Protein AF-A0A2M6WUN2-F1 (afdb_monomer)

Secondary structure (DSSP, 8-state):
----TTGGGG-TTEEEPTT-SSEEE-B-TTTTTPPPPPBPHHHHHTTSEETTTEE-GGGB-S--TT--SS--GGGB---GGGGGTTS--

Sequence (89 aa):
MTDTKKSCYGCAYKQNVPGDAHIACSFNFKKAEKPLPQGDPHGIKNGWYSFPVNYDPNWMMTECQAYAEESDPEMTIEPFMSLISLMRG

Solvent-accessible surface area (backbone atoms only — not comparable to full-atom values): 5485 Å² total; per-residue (Å²): 132,83,85,79,79,42,63,58,82,69,20,46,42,50,38,83,40,91,97,50,94,38,31,24,52,35,60,32,41,77,84,68,74,46,80,80,58,46,61,33,70,69,29,40,73,71,59,43,33,39,79,52,72,39,21,38,56,85,31,50,74,44,84,59,88,77,69,33,82,64,66,55,74,91,44,40,55,71,63,88,74,57,64,59,75,78,70,59,132

Mean predicted aligned error: 7.11 Å

Nearest PDB structures (foldseek):
  7w3j-assembly1_d  TM=2.136E-01  e=7.939E+00  Homo sapiens

Structure (mmCIF, N/CA/C/O backbone):
data_AF-A0A2M6WUN2-F1
#
_entry.id   AF-A0A2M6WUN2-F1
#
loop_
_atom_site.group_PDB
_atom_site.id
_atom_site.type_symbol
_atom_site.label_atom_id
_atom_site.label_alt_id
_atom_site.label_comp_id
_atom_site.label_asym_id
_atom_site.label_entity_id
_atom_site.label_seq_id
_atom_site.pdbx_PDB_ins_code
_atom_site.Cartn_x
_atom_site.Cartn_y
_atom_site.Cartn_z
_atom_site.occupancy
_atom_site.B_iso_or_equiv
_atom_site.auth_seq_id
_atom_site.auth_comp_id
_atom_site.auth_asym_id
_atom_site.auth_atom_id
_atom_site.pdbx_PDB_model_num
ATOM 1 N N . MET A 1 1 ? 19.799 7.731 12.336 1.00 39.69 1 MET A N 1
ATOM 2 C CA . MET A 1 1 ? 19.006 7.319 11.161 1.00 39.69 1 MET A CA 1
ATOM 3 C C . MET A 1 1 ? 17.837 6.531 11.714 1.00 39.69 1 MET A C 1
ATOM 5 O O . MET A 1 1 ? 18.013 5.370 12.048 1.00 39.69 1 MET A O 1
ATOM 9 N N . THR A 1 2 ? 16.733 7.210 12.019 1.00 39.16 2 THR A N 1
ATOM 10 C CA . THR A 1 2 ? 15.563 6.585 12.646 1.00 39.16 2 THR A CA 1
ATOM 11 C C . THR A 1 2 ? 14.936 5.604 11.666 1.00 39.16 2 THR A C 1
ATOM 13 O O . THR A 1 2 ? 14.764 5.912 10.491 1.00 39.16 2 THR A O 1
ATOM 16 N N . ASP A 1 3 ? 14.697 4.398 12.157 1.00 47.50 3 ASP A N 1
ATOM 17 C CA . ASP A 1 3 ? 14.291 3.219 11.407 1.00 47.50 3 ASP A CA 1
ATOM 18 C C . ASP A 1 3 ? 12.805 3.321 11.020 1.00 47.50 3 ASP A C 1
ATOM 20 O O . ASP A 1 3 ? 11.937 2.716 11.637 1.00 47.50 3 ASP A O 1
ATOM 24 N N . THR A 1 4 ? 12.481 4.133 10.011 1.00 50.38 4 THR A N 1
ATOM 25 C CA . THR A 1 4 ? 11.117 4.271 9.457 1.00 50.38 4 THR A CA 1
ATOM 26 C C . THR A 1 4 ? 10.721 3.076 8.569 1.00 50.38 4 THR A C 1
ATOM 28 O O . THR A 1 4 ? 9.803 3.154 7.751 1.00 50.38 4 THR A O 1
ATOM 31 N N . LYS A 1 5 ? 11.457 1.960 8.652 1.00 46.97 5 LYS A N 1
ATOM 32 C CA . LYS A 1 5 ? 11.350 0.836 7.723 1.00 46.97 5 LYS A CA 1
ATOM 33 C C . LYS A 1 5 ? 10.072 0.033 7.984 1.00 46.97 5 LYS A C 1
ATOM 35 O O . LYS A 1 5 ? 9.980 -0.710 8.953 1.00 46.97 5 LYS A O 1
ATOM 40 N N . LYS A 1 6 ? 9.171 0.044 6.997 1.00 58.72 6 LYS A N 1
ATOM 41 C CA . LYS A 1 6 ? 8.131 -0.979 6.754 1.00 58.72 6 LYS A CA 1
ATOM 42 C C . LYS A 1 6 ? 6.836 -0.886 7.577 1.00 58.72 6 LYS A C 1
ATOM 44 O O . LYS A 1 6 ? 6.259 -1.913 7.943 1.00 58.72 6 LYS A O 1
ATOM 49 N N . SER A 1 7 ? 6.318 0.321 7.787 1.00 79.00 7 SER A N 1
ATOM 50 C CA . SER A 1 7 ? 5.031 0.558 8.462 1.00 79.00 7 SER A CA 1
ATOM 51 C C . SER A 1 7 ? 3.880 -0.333 7.959 1.00 79.00 7 SER A C 1
ATOM 53 O O . SER A 1 7 ? 3.034 -0.751 8.738 1.00 79.00 7 SER A O 1
ATOM 55 N N . CYS A 1 8 ? 3.866 -0.754 6.691 1.00 92.56 8 CYS A N 1
ATOM 56 C CA . CYS A 1 8 ? 2.819 -1.644 6.188 1.00 92.56 8 CYS A CA 1
ATOM 57 C C . CYS A 1 8 ? 2.701 -3.003 6.903 1.00 92.56 8 CYS A C 1
ATOM 59 O O . CYS A 1 8 ? 1.596 -3.528 6.928 1.00 92.56 8 CYS A O 1
ATOM 61 N N . TYR A 1 9 ? 3.755 -3.580 7.501 1.00 91.56 9 TYR A N 1
ATOM 62 C CA . TYR A 1 9 ? 3.609 -4.873 8.200 1.00 91.56 9 TYR A CA 1
ATOM 63 C C . TYR A 1 9 ? 2.763 -4.778 9.478 1.00 91.56 9 TYR A C 1
ATOM 65 O O . TYR A 1 9 ? 2.140 -5.771 9.850 1.00 91.56 9 TYR A O 1
ATOM 73 N N . GLY A 1 10 ? 2.729 -3.604 10.118 1.00 91.75 10 GLY A N 1
ATOM 74 C CA . GLY A 1 10 ? 1.897 -3.315 11.292 1.00 91.75 10 GLY A CA 1
ATOM 75 C C . GLY A 1 10 ? 0.610 -2.550 10.973 1.00 91.75 10 GLY A C 1
ATOM 76 O O . GLY A 1 10 ? -0.126 -2.199 11.884 1.00 91.75 10 GLY A O 1
ATOM 77 N N . CYS A 1 11 ? 0.340 -2.262 9.698 1.00 94.50 11 CYS A N 1
ATOM 78 C CA . CYS A 1 11 ? -0.830 -1.490 9.291 1.00 94.50 11 CYS A CA 1
ATOM 79 C C . CYS A 1 11 ? -2.109 -2.330 9.399 1.00 94.50 11 CYS A C 1
ATOM 81 O O . CYS A 1 11 ? -2.143 -3.461 8.916 1.00 94.50 11 CYS A O 1
ATOM 83 N N . ALA A 1 12 ? -3.191 -1.752 9.915 1.00 95.19 12 ALA A N 1
ATOM 84 C CA . ALA A 1 12 ? -4.486 -2.420 10.035 1.00 95.19 12 ALA A CA 1
ATOM 85 C C . ALA A 1 12 ? -5.094 -2.848 8.688 1.00 95.19 12 ALA A C 1
ATOM 87 O O . ALA A 1 12 ? -5.856 -3.807 8.621 1.00 95.19 12 ALA A O 1
ATOM 88 N N . TYR A 1 13 ? -4.723 -2.178 7.592 1.00 95.12 13 TYR A N 1
ATOM 89 C CA . TYR A 1 13 ? -5.191 -2.522 6.244 1.00 95.12 13 TYR A CA 1
ATOM 90 C C . TYR A 1 13 ? -4.348 -3.603 5.554 1.00 95.12 13 TYR A C 1
ATOM 92 O O . TYR A 1 13 ? -4.628 -3.941 4.397 1.00 95.12 13 TYR A O 1
ATOM 100 N N . LYS A 1 14 ? -3.306 -4.122 6.215 1.00 95.31 14 LYS A N 1
ATOM 101 C CA . LYS A 1 14 ? -2.426 -5.166 5.683 1.00 95.31 14 LYS A CA 1
ATOM 102 C C . LYS A 1 14 ? -3.163 -6.497 5.604 1.00 95.31 14 LYS A C 1
ATOM 104 O O . LYS A 1 14 ? -3.697 -6.996 6.587 1.00 95.31 14 LYS A O 1
ATOM 109 N N . GLN A 1 15 ? -3.106 -7.106 4.431 1.00 95.25 15 GLN A N 1
ATOM 110 C CA . GLN A 1 15 ? -3.667 -8.417 4.148 1.00 95.25 15 GLN A CA 1
ATOM 111 C C . GLN A 1 15 ? -2.543 -9.402 3.823 1.00 95.25 15 GLN A C 1
ATOM 113 O O . GLN A 1 15 ? -1.518 -9.033 3.245 1.00 95.25 15 GLN A O 1
ATOM 118 N N . ASN A 1 16 ? -2.730 -10.661 4.212 1.00 94.62 16 ASN A N 1
ATOM 119 C CA . ASN A 1 16 ? -1.836 -11.740 3.801 1.00 94.62 16 ASN A CA 1
ATOM 120 C C . ASN A 1 16 ? -2.235 -12.222 2.403 1.00 94.62 16 ASN A C 1
ATOM 122 O O . ASN A 1 16 ? -3.424 -12.356 2.114 1.00 94.62 16 ASN A O 1
ATOM 126 N N . VAL A 1 17 ? -1.248 -12.534 1.568 1.00 93.06 17 VAL A N 1
ATOM 127 C CA . VAL A 1 17 ? -1.469 -13.164 0.264 1.00 93.06 17 VAL A CA 1
ATOM 128 C C . VAL A 1 17 ? -1.227 -14.674 0.416 1.00 93.06 17 VAL A C 1
ATOM 130 O O . VAL A 1 17 ? -0.125 -15.074 0.790 1.00 93.06 17 VAL A O 1
ATOM 133 N N . PRO A 1 18 ? -2.229 -15.545 0.191 1.00 93.06 18 PRO A N 1
ATOM 134 C CA . PRO A 1 18 ? -2.053 -16.986 0.358 1.00 93.06 18 PRO A CA 1
ATOM 135 C C . PRO A 1 18 ? -0.951 -17.552 -0.546 1.00 93.06 18 PRO A C 1
ATOM 137 O O . PRO A 1 18 ? -1.014 -17.416 -1.764 1.00 93.06 18 PRO A O 1
ATOM 140 N N . GLY A 1 19 ? 0.033 -18.225 0.056 1.00 93.56 19 GLY A N 1
ATOM 141 C CA . GLY A 1 19 ? 1.141 -18.856 -0.671 1.00 93.56 19 GLY A CA 1
ATOM 142 C C . GLY A 1 19 ? 2.251 -17.903 -1.128 1.00 93.56 19 GLY A C 1
ATOM 143 O O . GLY A 1 19 ? 3.172 -18.358 -1.801 1.00 93.56 19 GLY A O 1
ATOM 144 N N . ASP A 1 20 ? 2.194 -16.624 -0.752 1.00 93.50 20 ASP A N 1
ATOM 145 C CA . ASP A 1 20 ? 3.21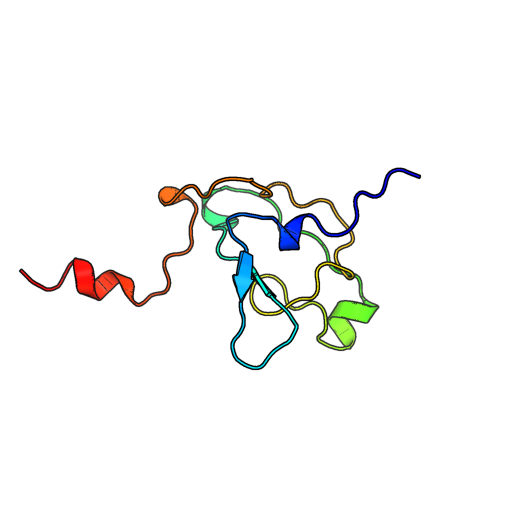2 -15.619 -1.063 1.00 93.50 20 ASP A CA 1
ATOM 146 C C . ASP A 1 20 ? 3.794 -15.031 0.238 1.00 93.50 20 ASP A C 1
ATOM 148 O O . ASP A 1 20 ? 3.122 -14.979 1.271 1.00 93.50 20 ASP A O 1
ATOM 152 N N . ALA A 1 21 ? 5.062 -14.619 0.209 1.00 91.12 21 ALA A N 1
ATOM 153 C CA . ALA A 1 21 ? 5.705 -13.925 1.327 1.00 91.12 21 ALA A CA 1
ATOM 154 C C . ALA A 1 21 ? 5.379 -12.421 1.343 1.00 91.12 21 ALA A C 1
ATOM 156 O O . ALA A 1 21 ? 5.564 -11.751 2.363 1.00 91.12 21 ALA A O 1
ATOM 157 N N . HIS A 1 22 ? 4.909 -11.886 0.219 1.00 94.88 22 HIS A N 1
ATOM 158 C CA . HIS A 1 22 ? 4.450 -10.515 0.095 1.00 94.88 22 HIS A CA 1
ATOM 159 C C . HIS A 1 22 ? 3.078 -10.295 0.748 1.00 94.88 22 HIS A C 1
ATOM 161 O O . HIS A 1 22 ? 2.368 -11.221 1.151 1.00 94.88 22 HIS A O 1
ATOM 167 N N . ILE A 1 23 ? 2.696 -9.022 0.848 1.00 95.62 23 ILE A N 1
ATOM 168 C CA . ILE A 1 23 ? 1.431 -8.593 1.445 1.00 95.62 23 ILE A CA 1
ATOM 169 C C . ILE A 1 23 ? 0.562 -7.844 0.432 1.00 95.62 23 ILE A C 1
ATOM 171 O O . ILE A 1 23 ? 1.023 -7.430 -0.632 1.00 95.62 23 ILE A O 1
ATOM 175 N N . ALA A 1 24 ? -0.699 -7.638 0.798 1.00 96.31 24 ALA A N 1
ATOM 176 C CA . ALA A 1 24 ? -1.629 -6.771 0.089 1.00 96.31 24 ALA A CA 1
ATOM 177 C C . ALA A 1 24 ? -2.156 -5.659 1.013 1.00 96.31 24 ALA A C 1
ATOM 179 O O . ALA A 1 24 ? -2.028 -5.728 2.237 1.00 96.31 24 ALA A O 1
ATOM 180 N N . CYS A 1 25 ? -2.753 -4.623 0.429 1.00 95.50 25 CYS A N 1
ATOM 181 C CA . CYS A 1 25 ? -3.367 -3.503 1.12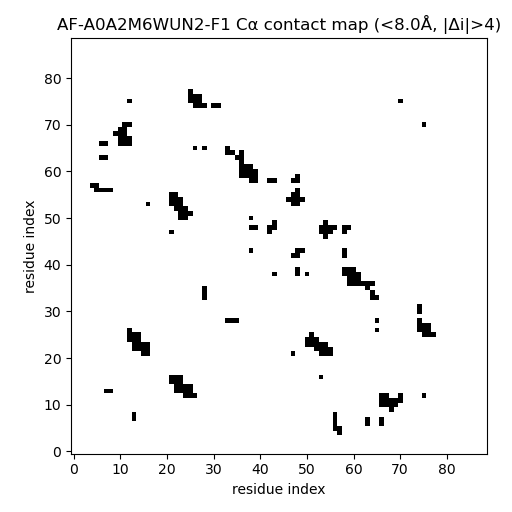9 1.00 95.50 25 CYS A CA 1
ATOM 182 C C . CYS A 1 25 ? -4.850 -3.417 0.765 1.00 95.50 25 CYS A C 1
ATOM 184 O O . CYS A 1 25 ? -5.221 -3.355 -0.404 1.00 95.50 25 CYS A O 1
ATOM 186 N N . SER A 1 26 ? -5.688 -3.384 1.795 1.00 95.69 26 SER A N 1
ATOM 187 C CA . SER A 1 26 ? -7.143 -3.259 1.677 1.00 95.69 26 SER A CA 1
ATOM 188 C C . SER A 1 26 ? -7.640 -1.817 1.806 1.00 95.69 26 SER A C 1
ATOM 190 O O . SER A 1 26 ? -8.840 -1.600 1.815 1.00 95.69 26 SER A O 1
ATOM 192 N N . PHE A 1 27 ? -6.764 -0.811 1.889 1.00 95.75 27 PHE A N 1
ATOM 193 C CA . PHE A 1 27 ? -7.194 0.585 2.008 1.00 95.75 27 PHE A CA 1
ATOM 194 C C . PHE A 1 27 ? -7.717 1.139 0.676 1.00 95.75 27 PHE A C 1
ATOM 196 O O . PHE A 1 27 ? -7.091 0.991 -0.377 1.00 95.75 27 PHE A O 1
ATOM 203 N N . ASN A 1 28 ? -8.839 1.849 0.717 1.00 95.81 28 ASN A N 1
ATOM 204 C CA . ASN A 1 28 ? -9.467 2.468 -0.441 1.00 95.81 28 ASN A CA 1
ATOM 205 C C . ASN A 1 28 ? -8.889 3.868 -0.707 1.00 95.81 28 ASN A C 1
ATOM 207 O O . ASN A 1 28 ? -9.515 4.888 -0.421 1.00 95.81 28 ASN A O 1
ATOM 211 N N . PHE A 1 29 ? -7.695 3.916 -1.308 1.00 94.31 29 PHE A N 1
ATOM 212 C CA . PHE A 1 29 ? -7.006 5.169 -1.663 1.00 94.31 29 PHE A CA 1
ATOM 213 C C . PHE A 1 29 ? -7.844 6.099 -2.540 1.00 94.31 29 PHE A C 1
ATOM 215 O O . PHE A 1 29 ? -7.761 7.316 -2.398 1.00 94.31 29 PHE A O 1
ATOM 222 N N . LYS A 1 30 ? -8.675 5.527 -3.420 1.00 9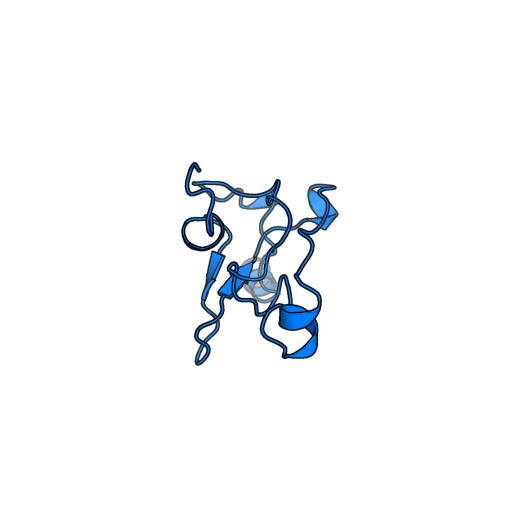3.06 30 LYS A N 1
ATOM 223 C CA . LYS A 1 30 ? -9.558 6.298 -4.295 1.00 93.06 30 LYS A CA 1
ATOM 224 C C . LYS A 1 30 ? -10.658 6.999 -3.499 1.00 93.06 30 LYS A C 1
ATOM 226 O O . LYS A 1 30 ? -10.873 8.184 -3.714 1.00 93.06 30 LYS A O 1
ATOM 231 N N . LYS A 1 31 ? -11.340 6.286 -2.593 1.00 94.75 31 LYS A N 1
ATOM 232 C CA . LYS A 1 31 ? -12.389 6.870 -1.738 1.00 94.75 31 LYS A CA 1
ATOM 233 C C . LYS A 1 31 ? -11.813 7.905 -0.772 1.00 94.75 31 LYS A C 1
ATOM 235 O O . LYS A 1 31 ? -12.446 8.923 -0.538 1.00 94.75 31 LYS A O 1
ATOM 240 N N . ALA A 1 32 ? -10.621 7.647 -0.242 1.00 93.81 32 ALA A N 1
ATOM 241 C CA . ALA A 1 32 ? -9.951 8.540 0.696 1.00 93.81 32 ALA A CA 1
ATOM 242 C C . ALA A 1 32 ? -9.222 9.722 0.031 1.00 93.81 32 ALA A C 1
ATOM 244 O O . ALA A 1 32 ? -8.626 10.522 0.747 1.00 93.81 32 ALA A O 1
ATOM 245 N N . GLU A 1 33 ? -9.201 9.797 -1.305 1.00 95.69 33 GLU A N 1
ATOM 246 C CA . GLU A 1 33 ? -8.462 10.809 -2.076 1.00 95.69 33 GLU A CA 1
ATOM 247 C C . GLU A 1 33 ? -6.976 10.922 -1.669 1.00 95.69 33 GLU A C 1
ATOM 249 O O . GLU A 1 33 ? -6.380 11.999 -1.673 1.00 95.69 33 GLU A O 1
ATOM 254 N N . LYS A 1 34 ? -6.353 9.786 -1.319 1.00 94.00 34 LYS A N 1
ATOM 255 C CA . LYS A 1 34 ? -4.940 9.713 -0.918 1.00 94.00 34 LYS A CA 1
ATOM 256 C C . LYS A 1 34 ? -4.064 9.207 -2.067 1.00 94.00 34 LYS A C 1
ATOM 258 O O . LYS A 1 34 ? -4.470 8.289 -2.785 1.00 94.00 34 LYS A O 1
ATOM 263 N N . PRO A 1 35 ? -2.840 9.738 -2.231 1.00 94.69 35 PRO A N 1
ATOM 264 C CA . PRO A 1 35 ? -1.909 9.233 -3.228 1.00 94.69 35 PRO A CA 1
ATOM 265 C C . PRO A 1 35 ? -1.452 7.813 -2.882 1.00 94.69 35 PRO A C 1
ATOM 267 O O . PRO A 1 35 ? -1.278 7.459 -1.713 1.00 94.69 35 PRO A O 1
ATOM 270 N N . LEU A 1 36 ? -1.212 7.011 -3.918 1.00 94.12 36 LEU A N 1
ATOM 271 C CA . LEU A 1 36 ? -0.571 5.710 -3.762 1.00 94.12 36 LEU A CA 1
ATOM 272 C C . LEU A 1 36 ? 0.919 5.898 -3.430 1.00 94.12 36 LEU A C 1
ATOM 274 O O . LEU A 1 36 ? 1.567 6.762 -4.030 1.00 94.12 36 LEU A O 1
ATOM 278 N N . PRO A 1 37 ? 1.486 5.089 -2.521 1.00 93.94 37 PRO A N 1
ATOM 279 C CA . PRO A 1 37 ? 2.912 5.126 -2.235 1.00 93.94 37 PRO A CA 1
ATOM 280 C C . PRO A 1 37 ? 3.732 4.640 -3.439 1.00 93.94 37 PRO A C 1
ATOM 282 O O . PRO A 1 37 ? 3.434 3.604 -4.043 1.00 93.94 37 PRO A O 1
ATOM 285 N N . GLN A 1 38 ? 4.789 5.378 -3.777 1.00 94.12 38 GLN A N 1
ATOM 286 C CA . GLN A 1 38 ? 5.666 5.071 -4.905 1.00 94.12 38 GLN A CA 1
ATOM 287 C C . GLN A 1 38 ? 6.568 3.876 -4.586 1.00 94.12 38 GLN A C 1
ATOM 289 O O . GLN A 1 38 ? 7.070 3.740 -3.469 1.00 94.12 38 GLN A O 1
ATOM 294 N N . GLY A 1 39 ? 6.774 3.022 -5.586 1.00 94.19 39 GLY A N 1
ATOM 295 C CA . GLY A 1 39 ? 7.670 1.874 -5.506 1.00 94.19 39 GLY A CA 1
ATOM 296 C C . GLY A 1 39 ? 9.015 2.137 -6.162 1.00 94.19 39 GLY A C 1
ATOM 297 O O . GLY A 1 39 ? 9.112 2.902 -7.121 1.00 94.19 39 GLY A O 1
ATOM 298 N N . ASP A 1 40 ? 10.036 1.449 -5.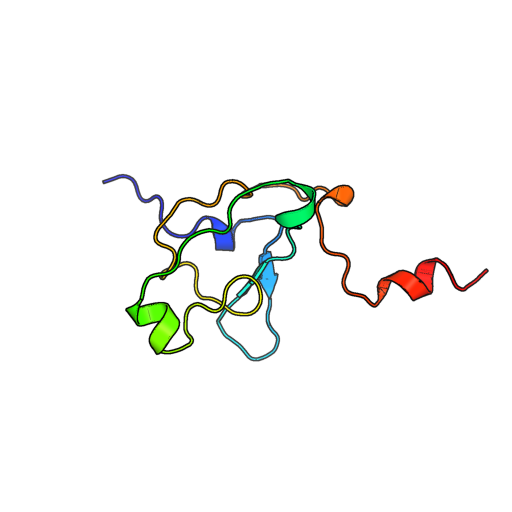671 1.00 95.56 40 ASP A N 1
ATOM 299 C CA . ASP A 1 40 ? 11.362 1.432 -6.264 1.00 95.56 40 ASP A CA 1
ATOM 300 C C . ASP A 1 40 ? 11.313 0.785 -7.664 1.00 95.56 40 ASP A C 1
ATOM 302 O O . ASP A 1 40 ? 10.761 -0.315 -7.813 1.00 95.56 40 ASP A O 1
ATOM 306 N N . PRO A 1 41 ? 11.890 1.418 -8.707 1.00 97.62 41 PRO A N 1
ATOM 307 C CA . PRO A 1 41 ? 11.864 0.881 -10.067 1.00 97.62 41 PRO A CA 1
ATOM 308 C C . PRO A 1 41 ? 12.451 -0.531 -10.201 1.00 97.62 41 PRO A C 1
ATOM 310 O O . PRO A 1 41 ? 11.980 -1.311 -11.031 1.00 97.62 41 PRO A O 1
ATOM 313 N N . HIS A 1 42 ? 13.458 -0.884 -9.397 1.00 97.06 42 HIS A N 1
ATOM 314 C CA . HIS A 1 42 ? 14.023 -2.230 -9.363 1.00 97.06 42 HIS A CA 1
ATOM 315 C C . HIS A 1 42 ? 13.029 -3.228 -8.759 1.00 97.06 42 HIS A C 1
ATOM 317 O O . HIS A 1 42 ? 12.824 -4.302 -9.327 1.00 97.06 42 HIS A O 1
ATOM 323 N N . GLY A 1 43 ? 12.372 -2.866 -7.654 1.00 96.38 43 GLY A N 1
ATOM 324 C CA . GLY 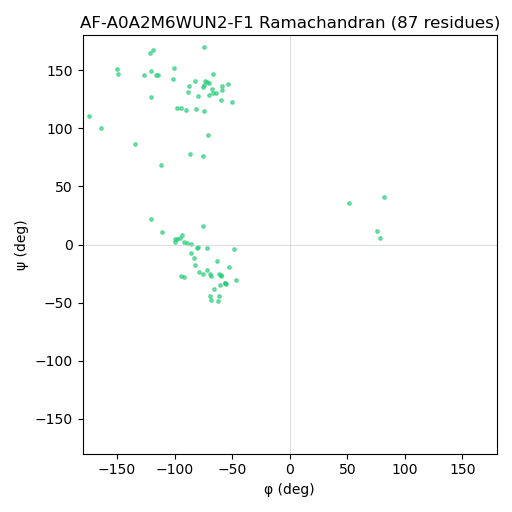A 1 43 ? 11.334 -3.691 -7.028 1.00 96.38 43 GLY A CA 1
ATOM 325 C C . GLY A 1 43 ? 10.138 -3.928 -7.953 1.00 96.38 43 GLY A C 1
ATOM 326 O O . GLY A 1 43 ? 9.691 -5.064 -8.114 1.00 96.38 43 GLY A O 1
ATOM 327 N N . ILE A 1 44 ? 9.675 -2.879 -8.639 1.00 97.31 44 ILE A N 1
ATOM 328 C CA . ILE A 1 44 ? 8.586 -2.964 -9.624 1.00 97.31 44 ILE A CA 1
ATOM 329 C C . ILE A 1 44 ? 8.986 -3.871 -10.794 1.00 97.31 44 ILE A C 1
ATOM 331 O O . ILE A 1 44 ? 8.237 -4.776 -11.158 1.00 97.31 44 ILE A O 1
ATOM 335 N N . LYS A 1 45 ? 10.182 -3.672 -11.365 1.00 97.75 45 LYS A N 1
ATOM 336 C CA . LYS A 1 45 ? 10.658 -4.444 -12.523 1.00 97.75 45 LYS A CA 1
ATOM 337 C C . LYS A 1 45 ? 10.760 -5.946 -12.237 1.00 97.75 45 LYS A C 1
ATOM 339 O O . LYS A 1 45 ? 10.514 -6.741 -13.139 1.00 97.75 45 LYS A O 1
ATOM 344 N N . ASN A 1 46 ? 11.123 -6.329 -11.014 1.00 97.38 46 ASN A N 1
ATOM 345 C CA . ASN A 1 46 ? 11.236 -7.733 -10.609 1.00 97.38 46 ASN A CA 1
ATOM 346 C C . ASN A 1 46 ? 9.926 -8.321 -10.051 1.00 97.38 46 ASN A C 1
ATOM 348 O O . ASN A 1 46 ? 9.904 -9.481 -9.650 1.00 97.38 46 ASN A O 1
ATOM 352 N N . GLY A 1 47 ? 8.838 -7.542 -10.016 1.00 95.81 47 GLY A N 1
ATOM 353 C CA . GLY A 1 47 ? 7.548 -7.991 -9.488 1.00 95.81 47 GLY A CA 1
ATOM 354 C C . GLY A 1 47 ? 7.478 -8.063 -7.959 1.00 95.81 47 GLY A C 1
ATOM 355 O O . GLY A 1 47 ? 6.522 -8.609 -7.423 1.00 95.81 47 GLY A O 1
ATOM 356 N N . TRP A 1 48 ? 8.455 -7.503 -7.243 1.00 96.75 48 TRP A N 1
ATOM 357 C CA . TRP A 1 48 ? 8.480 -7.467 -5.774 1.00 96.75 48 TRP A CA 1
ATOM 358 C C . TRP A 1 48 ? 7.658 -6.319 -5.188 1.00 96.75 48 TRP A C 1
ATOM 360 O O . TRP A 1 48 ? 7.415 -6.272 -3.985 1.00 96.75 48 TRP A O 1
ATOM 370 N N . TYR A 1 49 ? 7.225 -5.378 -6.027 1.00 96.75 49 TYR A N 1
ATOM 371 C CA . TYR A 1 49 ? 6.359 -4.279 -5.624 1.00 96.75 49 TYR A CA 1
ATOM 372 C C . TYR A 1 49 ? 5.216 -4.082 -6.623 1.00 96.75 49 TYR A C 1
ATOM 374 O O . TYR A 1 49 ? 5.309 -3.279 -7.551 1.00 96.75 49 TYR A O 1
ATOM 382 N N . SER A 1 50 ? 4.123 -4.820 -6.424 1.00 96.75 50 SER A N 1
ATOM 383 C CA . SER A 1 50 ? 2.847 -4.639 -7.124 1.00 96.75 50 SER A CA 1
ATOM 384 C C . SER A 1 50 ? 1.784 -4.126 -6.145 1.00 96.75 50 SER A C 1
ATOM 386 O O . SER A 1 50 ? 0.853 -4.824 -5.742 1.00 96.75 50 SER A O 1
ATOM 388 N N . PHE A 1 51 ? 1.953 -2.886 -5.684 1.00 94.94 51 PHE A N 1
ATOM 389 C CA . PHE A 1 51 ? 1.005 -2.248 -4.769 1.00 94.94 51 PHE A CA 1
ATOM 390 C C . PHE A 1 51 ? -0.325 -1.931 -5.485 1.00 94.94 51 PHE A C 1
ATOM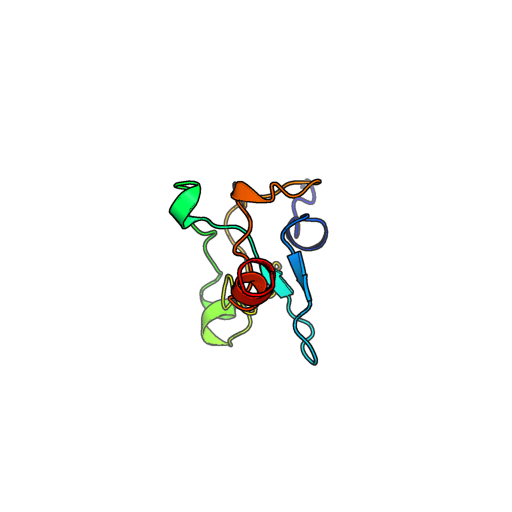 392 O O . PHE A 1 51 ? -0.286 -1.436 -6.613 1.00 94.94 51 PHE A O 1
ATOM 399 N N . PRO A 1 52 ? -1.504 -2.138 -4.863 1.00 95.62 52 PRO A N 1
ATOM 400 C CA . PRO A 1 52 ? -1.737 -2.611 -3.492 1.00 95.62 52 PRO A CA 1
ATOM 401 C C . PRO A 1 52 ? -1.902 -4.134 -3.356 1.00 95.62 52 PRO A C 1
ATOM 403 O O . PRO A 1 52 ? -2.186 -4.607 -2.263 1.00 95.62 52 PRO A O 1
ATOM 406 N N . VAL A 1 53 ? -1.789 -4.913 -4.430 1.00 94.31 53 VAL A N 1
ATOM 407 C CA . VAL A 1 53 ? -2.303 -6.295 -4.475 1.00 94.31 53 VAL A CA 1
ATOM 408 C C . VAL A 1 53 ? -1.297 -7.375 -4.074 1.00 94.31 53 VAL A C 1
ATOM 410 O O . VAL A 1 53 ? -1.714 -8.426 -3.601 1.00 94.31 53 VAL A O 1
ATOM 413 N N . ASN A 1 54 ? 0.001 -7.148 -4.272 1.00 96.06 54 ASN A N 1
ATOM 414 C CA . ASN A 1 54 ? 1.073 -8.082 -3.929 1.00 96.06 54 ASN A CA 1
ATOM 415 C C . ASN A 1 54 ? 2.415 -7.324 -3.922 1.00 96.06 54 ASN A C 1
ATOM 417 O O . ASN A 1 54 ? 2.969 -7.008 -4.976 1.00 96.06 54 ASN A O 1
ATOM 421 N N . TYR A 1 55 ? 2.920 -6.950 -2.750 1.00 96.50 55 TYR A N 1
ATOM 422 C CA . TYR A 1 55 ? 4.147 -6.162 -2.639 1.00 96.50 55 TYR A CA 1
ATOM 423 C C . TYR A 1 55 ? 4.926 -6.454 -1.353 1.00 96.50 55 TYR A C 1
ATOM 425 O O . TYR A 1 55 ? 4.344 -6.758 -0.310 1.00 96.50 55 TYR A O 1
ATOM 433 N N . ASP A 1 56 ? 6.249 -6.296 -1.408 1.00 95.31 56 ASP A N 1
ATOM 434 C CA . ASP A 1 56 ? 7.106 -6.168 -0.233 1.00 95.31 56 ASP A CA 1
ATOM 435 C C . ASP A 1 56 ? 7.322 -4.672 0.089 1.00 95.31 56 ASP A C 1
ATOM 437 O O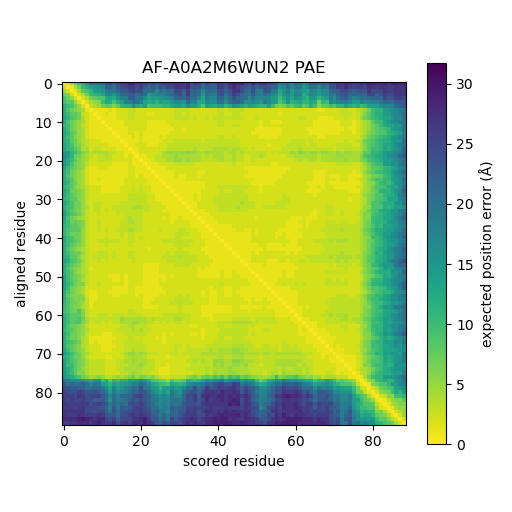 . ASP A 1 56 ? 7.920 -3.941 -0.710 1.00 95.31 56 ASP A O 1
ATOM 441 N N . PRO A 1 57 ? 6.877 -4.193 1.269 1.00 93.62 57 PRO A N 1
ATOM 442 C CA . PRO A 1 57 ? 7.084 -2.825 1.746 1.00 93.62 57 PRO A CA 1
ATOM 443 C C . PRO A 1 57 ? 8.536 -2.341 1.740 1.00 93.62 57 PRO A C 1
ATOM 445 O O . PRO A 1 57 ? 8.757 -1.134 1.775 1.00 93.62 57 PRO A O 1
ATOM 448 N N . ASN A 1 58 ? 9.526 -3.240 1.704 1.00 92.25 58 ASN A N 1
ATOM 449 C CA . ASN A 1 58 ? 10.937 -2.858 1.587 1.00 92.25 58 ASN A CA 1
ATOM 450 C C . ASN A 1 58 ? 11.239 -2.071 0.303 1.00 92.25 58 ASN A C 1
ATOM 452 O O . ASN A 1 58 ? 12.188 -1.293 0.290 1.00 92.25 58 ASN A O 1
ATOM 456 N N . TRP A 1 59 ? 10.440 -2.267 -0.749 1.00 94.50 59 TRP A N 1
ATOM 457 C CA . TRP A 1 59 ? 10.570 -1.567 -2.028 1.00 94.50 59 TRP A CA 1
ATOM 458 C C . TRP A 1 59 ? 9.699 -0.307 -2.116 1.00 94.50 59 TRP A C 1
ATOM 460 O O . TRP A 1 59 ? 9.593 0.286 -3.185 1.00 94.50 59 TRP A O 1
ATOM 470 N N . MET A 1 60 ? 9.061 0.117 -1.022 1.00 93.06 60 MET A N 1
ATOM 471 C CA . MET A 1 60 ? 8.321 1.377 -0.959 1.00 93.06 60 MET A CA 1
ATOM 472 C C . MET A 1 60 ? 9.292 2.551 -0.766 1.00 93.06 60 MET A C 1
ATOM 474 O O . MET A 1 60 ? 10.097 2.545 0.162 1.00 93.06 60 MET A O 1
ATOM 478 N N . MET A 1 61 ? 9.203 3.577 -1.615 1.00 92.50 61 MET A N 1
ATOM 479 C CA . MET A 1 61 ? 10.085 4.754 -1.561 1.00 92.50 61 MET A CA 1
ATOM 480 C C . MET A 1 61 ? 9.501 5.925 -0.771 1.00 92.50 61 MET A C 1
ATOM 482 O O . MET A 1 61 ? 10.246 6.752 -0.250 1.00 92.50 61 MET A O 1
ATOM 486 N N . THR A 1 62 ? 8.175 6.030 -0.709 1.00 90.44 62 THR A N 1
ATOM 487 C CA . THR A 1 62 ? 7.475 7.140 -0.050 1.00 90.44 62 THR A CA 1
ATOM 488 C C . THR A 1 62 ? 6.675 6.641 1.135 1.00 90.44 62 THR A C 1
ATOM 490 O O . THR A 1 62 ? 6.069 5.575 1.061 1.00 90.44 62 THR A O 1
ATOM 493 N N . GLU A 1 63 ? 6.578 7.447 2.187 1.00 87.25 63 GLU A N 1
ATOM 494 C CA . GLU A 1 63 ? 5.707 7.133 3.317 1.00 87.25 63 GLU A CA 1
ATOM 495 C C . GLU A 1 63 ? 4.241 6.989 2.881 1.00 87.25 63 GLU A C 1
ATOM 497 O O . GLU A 1 63 ? 3.712 7.773 2.089 1.00 87.25 63 GLU A O 1
ATOM 502 N N . CYS A 1 64 ? 3.573 5.962 3.408 1.00 91.44 64 CYS A N 1
ATOM 503 C CA . CYS A 1 64 ? 2.163 5.720 3.146 1.00 91.44 64 CYS A CA 1
ATOM 504 C C . CYS A 1 64 ? 1.296 6.615 4.042 1.00 91.44 64 CYS A C 1
ATOM 506 O O . CYS A 1 64 ? 1.257 6.438 5.258 1.00 91.44 64 CYS A O 1
ATOM 508 N N . GLN A 1 65 ? 0.519 7.514 3.434 1.00 92.81 65 GLN A N 1
ATOM 509 C CA . GLN A 1 65 ? -0.406 8.409 4.148 1.00 92.81 65 GLN A CA 1
ATOM 510 C C . GLN A 1 65 ? -1.645 7.697 4.724 1.00 92.81 65 GLN A C 1
ATOM 512 O O . GLN A 1 65 ? -2.503 8.330 5.342 1.00 92.81 65 GLN A O 1
ATOM 517 N N . ALA A 1 66 ? -1.781 6.395 4.477 1.00 93.50 66 ALA A N 1
ATOM 518 C CA . ALA A 1 66 ? -2.893 5.563 4.924 1.00 93.50 66 ALA A CA 1
ATOM 519 C C . ALA A 1 66 ? -2.491 4.536 5.996 1.00 93.50 66 ALA A C 1
ATOM 521 O O . ALA A 1 66 ? -3.275 3.639 6.294 1.00 93.50 66 ALA A O 1
ATOM 522 N N . TYR A 1 67 ? -1.282 4.634 6.563 1.00 93.81 67 TYR A N 1
ATOM 523 C CA . TYR A 1 67 ? -0.939 3.821 7.728 1.00 93.81 67 TYR A CA 1
ATOM 524 C C . TYR A 1 67 ? -1.906 4.115 8.879 1.00 93.81 67 TYR A C 1
ATOM 526 O O . TYR A 1 67 ? -2.171 5.277 9.189 1.00 93.81 67 TYR A O 1
ATOM 534 N N . ALA A 1 68 ? -2.409 3.059 9.506 1.00 93.00 68 ALA A N 1
ATOM 535 C CA . ALA A 1 68 ? -3.234 3.146 10.698 1.00 93.00 68 ALA A CA 1
ATOM 536 C C . ALA A 1 68 ? -3.012 1.904 11.565 1.00 93.00 68 ALA A C 1
ATOM 538 O O . ALA A 1 68 ? -2.784 0.815 11.035 1.00 93.00 68 ALA A O 1
ATOM 539 N N . GLU A 1 69 ? -3.089 2.077 12.882 1.00 93.56 69 GLU A N 1
ATOM 540 C CA . GLU A 1 69 ? -3.052 0.973 13.853 1.00 93.56 69 GLU A CA 1
ATOM 541 C C . GLU A 1 69 ? -4.407 0.256 13.945 1.00 93.56 69 GLU A C 1
ATOM 543 O O . GLU A 1 69 ? -4.463 -0.929 14.258 1.00 93.56 69 GLU A O 1
ATOM 548 N N . GLU A 1 70 ? -5.487 0.951 13.578 1.00 92.88 70 GLU A N 1
ATOM 549 C CA . GLU A 1 70 ? -6.852 0.431 13.516 1.00 92.88 70 GLU A CA 1
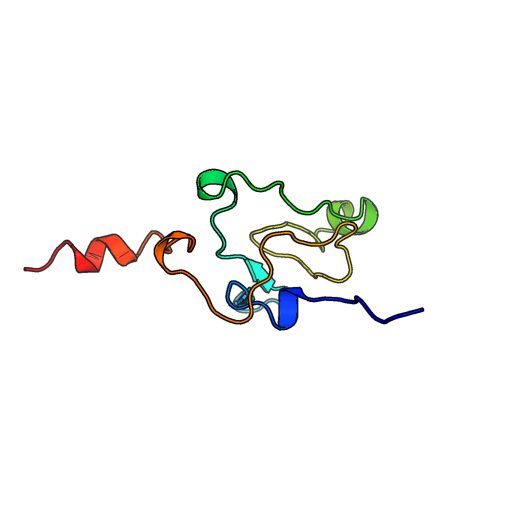ATOM 550 C C . GLU A 1 70 ? -7.464 0.689 12.132 1.00 92.88 70 GLU A C 1
ATOM 552 O O . GLU A 1 70 ? -7.168 1.689 11.473 1.00 92.88 70 GLU A O 1
ATOM 557 N N . SER A 1 71 ? -8.302 -0.236 11.661 1.00 92.25 71 SER A N 1
ATOM 558 C CA . SER A 1 71 ? -8.959 -0.132 10.356 1.00 92.25 71 SER A CA 1
ATOM 559 C C . SER A 1 71 ? -10.272 0.635 10.467 1.00 92.25 71 SER A C 1
ATOM 561 O O . SER A 1 71 ? -11.089 0.328 11.332 1.00 92.25 71 SER A O 1
ATOM 563 N N . ASP A 1 72 ? -10.521 1.537 9.524 1.00 93.56 72 ASP A N 1
ATOM 564 C CA . ASP A 1 72 ? -11.831 2.130 9.275 1.00 93.56 72 ASP A CA 1
ATOM 565 C C . ASP A 1 72 ? -12.584 1.264 8.241 1.00 93.56 72 ASP A C 1
ATOM 567 O O . ASP A 1 72 ? -12.135 1.157 7.088 1.00 93.56 72 ASP A O 1
ATOM 571 N N . PRO A 1 73 ? -13.715 0.630 8.612 1.00 90.31 73 PRO A N 1
ATOM 572 C CA . PRO A 1 73 ? -14.517 -0.170 7.689 1.00 90.31 73 PRO A CA 1
ATOM 573 C C . PRO A 1 73 ? -14.973 0.616 6.456 1.00 90.31 73 PRO A C 1
ATOM 575 O O . PRO A 1 73 ? -15.024 0.064 5.359 1.00 90.31 73 PRO A O 1
ATOM 578 N N . GLU A 1 74 ? -15.234 1.920 6.584 1.00 91.06 74 GLU A N 1
ATOM 579 C CA . GLU A 1 74 ? -15.648 2.739 5.447 1.00 91.06 74 GLU A CA 1
ATOM 580 C C . GLU A 1 74 ? -14.523 2.957 4.433 1.00 91.06 74 GLU A C 1
ATOM 582 O O . GLU A 1 74 ? -14.797 3.201 3.253 1.00 91.06 74 GLU A O 1
ATOM 587 N N . MET A 1 75 ? -13.271 2.883 4.877 1.00 92.69 75 MET A N 1
ATOM 588 C CA . MET A 1 75 ? -12.083 3.054 4.040 1.00 92.69 75 MET A CA 1
ATOM 589 C C . MET A 1 75 ? -11.460 1.722 3.635 1.00 92.69 75 MET A C 1
ATOM 591 O O . MET A 1 75 ? -10.424 1.704 2.971 1.00 92.69 75 MET A O 1
ATOM 595 N N . THR A 1 76 ? -12.094 0.609 3.987 1.00 91.88 76 THR A N 1
ATOM 596 C CA . THR A 1 76 ? -11.665 -0.721 3.577 1.00 91.88 76 THR A CA 1
ATOM 597 C C . THR A 1 76 ? -12.316 -1.068 2.238 1.00 91.88 76 THR A C 1
ATOM 599 O O . THR A 1 76 ? -13.514 -0.893 2.024 1.00 91.88 76 THR A O 1
ATOM 602 N N . ILE A 1 77 ? -11.513 -1.542 1.289 1.00 86.25 77 ILE A N 1
ATOM 603 C CA . ILE A 1 77 ? -11.999 -2.206 0.086 1.00 86.25 77 ILE A CA 1
ATOM 604 C C . ILE A 1 77 ? -12.529 -3.552 0.563 1.00 86.25 77 ILE A C 1
ATOM 606 O O . ILE A 1 77 ? -11.772 -4.509 0.724 1.00 86.25 77 ILE A O 1
ATOM 610 N N . GLU A 1 78 ? -13.831 -3.600 0.827 1.00 70.00 78 GLU A N 1
ATOM 611 C CA . GLU A 1 78 ? -14.543 -4.854 1.024 1.00 70.00 78 GLU A CA 1
ATOM 612 C C . GLU A 1 78 ? -14.182 -5.769 -0.157 1.00 70.00 78 GLU A C 1
ATOM 614 O O . GLU A 1 78 ? -14.373 -5.371 -1.318 1.00 70.00 78 GLU A O 1
ATOM 619 N N . PRO A 1 79 ? -13.635 -6.977 0.072 1.00 59.84 79 PRO A N 1
ATOM 620 C CA . PRO A 1 79 ? -13.567 -7.945 -1.003 1.00 59.84 79 PRO A CA 1
ATOM 621 C C . PRO A 1 79 ? -14.992 -8.088 -1.540 1.00 59.84 79 PRO A C 1
ATOM 623 O O . PRO A 1 79 ? -15.950 -8.151 -0.769 1.00 59.84 79 PRO A O 1
ATOM 626 N N . PHE A 1 80 ? -15.136 -8.144 -2.862 1.00 53.22 80 PHE A N 1
ATOM 627 C CA . PHE A 1 80 ? -16.396 -8.279 -3.612 1.00 53.22 80 PHE A CA 1
ATOM 628 C C . PHE A 1 80 ? -17.354 -9.400 -3.104 1.00 53.22 80 PHE A C 1
ATOM 630 O O . PHE A 1 80 ? -18.484 -9.528 -3.559 1.00 53.22 80 PHE A O 1
ATOM 637 N N . MET A 1 81 ? -16.937 -10.177 -2.105 1.00 44.16 81 MET A N 1
ATOM 638 C CA . MET A 1 81 ? -17.665 -11.211 -1.375 1.00 44.16 81 MET A CA 1
ATOM 639 C C . MET A 1 81 ? -18.629 -10.710 -0.276 1.00 44.16 81 MET A C 1
ATOM 641 O O . MET A 1 81 ? -19.326 -11.535 0.309 1.00 44.16 81 MET A O 1
ATOM 645 N N . SER A 1 82 ? -18.73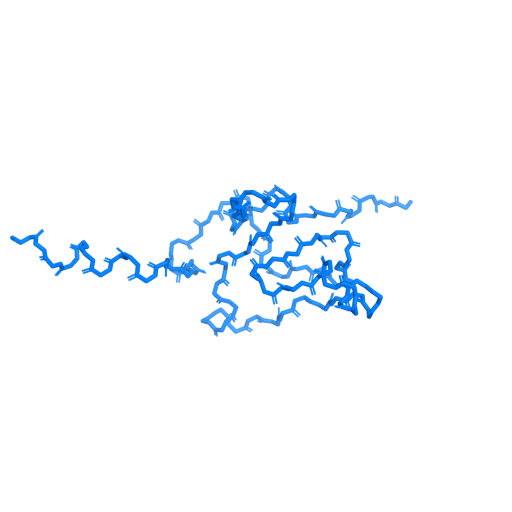3 -9.405 0.007 1.00 51.19 82 SER A N 1
ATOM 646 C CA . SER A 1 82 ? -19.690 -8.882 1.010 1.00 51.19 82 SER A CA 1
ATOM 647 C C . SER A 1 82 ? -21.105 -8.610 0.469 1.00 51.19 82 SER A C 1
ATOM 649 O O . SER A 1 82 ? -22.055 -8.427 1.231 1.00 51.19 82 SER A O 1
ATOM 651 N N . LEU A 1 83 ? -21.320 -8.718 -0.851 1.00 47.81 83 LEU A N 1
ATOM 652 C CA . LEU A 1 83 ? -22.671 -8.655 -1.436 1.00 47.81 83 LEU A CA 1
ATOM 653 C C . LEU A 1 83 ? -23.576 -9.821 -0.971 1.00 47.81 83 LEU A C 1
ATOM 655 O O . LEU A 1 83 ? -24.793 -9.757 -1.117 1.00 47.81 83 LEU A O 1
ATOM 659 N N . ILE A 1 84 ? -23.009 -10.873 -0.368 1.00 51.38 84 ILE A N 1
ATOM 660 C CA . ILE A 1 84 ? -23.775 -11.990 0.205 1.00 51.38 84 ILE A CA 1
ATOM 661 C C . ILE A 1 84 ? -24.442 -11.602 1.542 1.00 51.38 84 ILE A C 1
ATOM 663 O O . ILE A 1 84 ? -25.506 -12.135 1.845 1.00 51.38 84 ILE A O 1
ATOM 667 N N . SER A 1 85 ? -23.909 -10.625 2.292 1.00 49.34 85 SER A N 1
ATOM 668 C CA . SER A 1 85 ? -24.537 -10.127 3.536 1.00 49.34 85 SER A CA 1
ATOM 669 C C . SER A 1 85 ? -25.806 -9.299 3.269 1.00 49.34 85 SER A C 1
ATOM 671 O O . SER A 1 85 ? -26.695 -9.205 4.110 1.00 49.34 85 SER A O 1
ATOM 673 N N . LEU A 1 86 ? -25.941 -8.759 2.053 1.00 54.41 86 LEU A N 1
ATOM 674 C CA . LEU A 1 86 ? -27.133 -8.034 1.597 1.00 54.41 86 LEU A CA 1
ATOM 675 C C . LEU A 1 86 ? -28.097 -8.905 0.767 1.00 54.41 86 LEU A C 1
ATOM 677 O O . LEU A 1 86 ? -29.093 -8.392 0.262 1.00 54.41 86 LEU A O 1
ATOM 681 N N . MET A 1 87 ? -27.833 -10.212 0.629 1.00 55.22 87 MET A N 1
ATOM 682 C CA . MET A 1 87 ? -28.642 -11.134 -0.183 1.00 55.22 87 MET A CA 1
ATOM 683 C C . MET A 1 87 ? -29.261 -12.318 0.581 1.00 55.22 87 MET A C 1
ATOM 685 O O . MET A 1 87 ? -29.597 -13.302 -0.073 1.00 55.22 87 MET A O 1
ATOM 689 N N . ARG A 1 88 ? -29.450 -12.256 1.910 1.00 49.03 88 ARG A N 1
ATOM 690 C CA . ARG A 1 88 ? -30.383 -13.136 2.666 1.00 49.03 88 ARG A CA 1
ATOM 691 C C . ARG A 1 88 ? -30.467 -12.708 4.144 1.00 49.03 88 ARG A C 1
ATOM 693 O O . ARG A 1 88 ? -29.484 -12.861 4.857 1.00 49.03 88 ARG A O 1
ATOM 700 N N . GLY A 1 89 ? -31.557 -12.155 4.679 1.00 46.53 89 GLY A N 1
ATOM 701 C CA . GLY A 1 89 ? -32.928 -12.108 4.155 1.00 46.53 89 GLY A CA 1
ATOM 702 C C . GLY A 1 89 ? -33.592 -13.471 4.205 1.00 46.53 89 GLY A C 1
ATOM 703 O O . GLY A 1 89 ? -33.295 -14.268 3.288 1.00 46.53 89 GLY A O 1
#

pLDDT: mean 85.17, std 17.77, range [39.16, 97.75]

Organism: NCBI:txid1974561

Radius of gyration: 14.39 Å; Cα contacts (8 Å, |Δi|>4): 121; chains: 1; bounding box: 52×30×26 Å

Foldseek 3Di:
DDCPADLLVQAQQWADDPPDPWIAGFFQCVVVVHDDFDFAPVCVVVVQDPPHGTHDSNRGDDDGPRGDNHDDPVRGNDDPVCVVVVVDD